Protein AF-A0A146G0P3-F1 (afdb_monomer_lite)

Organism: Aspergillus kawachii (NCBI:txid1069201)

Radius of gyration: 14.03 Å; chains: 1; bounding box: 29×25×37 Å

pLDDT: mean 91.07, std 9.96, range [54.25, 97.81]

Foldseek 3Di:
DPLVVLCVVLVHDDQPQLLVVLLVVLLVQAVCVVVDNPSDRPPVVSSVVRDDSVVQFFQWTWDPFDPDVPDTRHIDTDGNHPSNSVSVVVVD

Sequence (92 aa):
MFPPVVEETMGYYPPPCELEQVMYETIDACDALDGHTDSVVSRTDLCKLNFNLSSLIGIPYSCNVTSALTGYEPSQNGMITAEGVAAVETIL

InterPro domains:
  IPR011118 Tannase/feruloyl esterase [PF07519] (9-91)
  IPR011118 Tannase/feruloyl esterase [PTHR33938] (2-91)

Structure (mmCIF, N/CA/C/O backbone):
data_AF-A0A146G0P3-F1
#
_entry.id   AF-A0A146G0P3-F1
#
loop_
_atom_site.group_PDB
_atom_site.id
_atom_site.type_symbol
_atom_site.label_atom_id
_atom_site.label_alt_id
_atom_site.label_comp_id
_atom_site.label_asym_id
_atom_site.label_entity_id
_atom_site.label_seq_id
_atom_site.pdbx_PDB_ins_code
_atom_site.Cartn_x
_atom_site.Cartn_y
_atom_site.Cartn_z
_atom_site.occupancy
_atom_site.B_iso_or_equiv
_atom_site.auth_seq_id
_atom_site.auth_comp_id
_atom_site.auth_asym_id
_atom_site.auth_atom_id
_atom_site.pdbx_PDB_model_num
ATOM 1 N N . MET A 1 1 ? -6.945 11.094 -3.242 1.00 79.75 1 MET A N 1
ATOM 2 C CA . MET A 1 1 ? -7.313 12.091 -2.198 1.00 79.75 1 MET A CA 1
ATOM 3 C C . MET A 1 1 ? -6.095 12.411 -1.321 1.00 79.75 1 MET A C 1
ATOM 5 O O . MET A 1 1 ? -5.151 11.638 -1.333 1.00 79.75 1 MET A O 1
ATOM 9 N N . PHE A 1 2 ? -6.046 13.544 -0.604 1.00 92.25 2 PHE A N 1
ATOM 10 C CA . PHE A 1 2 ? -4.903 13.844 0.283 1.00 92.25 2 PHE A CA 1
ATOM 11 C C . PHE A 1 2 ? -4.976 12.974 1.559 1.00 92.25 2 PHE A C 1
ATOM 13 O O . PHE A 1 2 ? -6.057 12.954 2.153 1.00 92.25 2 PHE A O 1
ATOM 20 N N . PRO A 1 3 ? -3.901 12.280 2.001 1.00 91.75 3 PRO A N 1
ATOM 21 C CA . PRO A 1 3 ? -4.001 11.236 3.032 1.00 91.75 3 PRO A CA 1
ATOM 22 C C . PRO A 1 3 ? -4.654 11.673 4.355 1.00 91.75 3 PRO A C 1
ATOM 24 O O . PRO A 1 3 ? -5.609 11.015 4.755 1.00 91.75 3 PRO A O 1
ATOM 27 N N . PRO A 1 4 ? -4.316 12.833 4.958 1.00 93.75 4 PRO A N 1
ATOM 28 C CA . PRO A 1 4 ? -4.995 13.302 6.173 1.00 93.75 4 PRO A CA 1
ATOM 29 C C . PRO A 1 4 ? -6.509 13.497 6.023 1.00 93.75 4 PRO A C 1
ATOM 31 O O . PRO A 1 4 ? -7.257 13.356 6.983 1.00 93.75 4 PRO A O 1
ATOM 34 N N . VAL A 1 5 ? -6.989 13.825 4.817 1.00 95.69 5 VAL A N 1
ATOM 35 C CA . VAL A 1 5 ? -8.432 13.936 4.560 1.00 95.69 5 VAL A CA 1
ATOM 36 C C . VAL A 1 5 ? -9.062 12.546 4.527 1.00 95.69 5 VAL A C 1
ATOM 38 O O . VAL A 1 5 ? -10.167 12.371 5.026 1.00 95.69 5 VAL A O 1
ATOM 41 N N . VAL A 1 6 ? -8.380 11.551 3.953 1.00 95.44 6 VAL A N 1
ATOM 42 C CA . VAL A 1 6 ? -8.861 10.158 3.912 1.00 95.44 6 VAL A CA 1
ATOM 43 C C . VAL A 1 6 ? -8.966 9.604 5.321 1.00 95.44 6 VAL A C 1
ATOM 45 O O . VAL A 1 6 ? -10.029 9.131 5.707 1.00 95.44 6 VAL A O 1
ATOM 48 N N . GLU A 1 7 ? -7.906 9.764 6.103 1.00 94.56 7 GLU A N 1
ATOM 49 C CA . GLU A 1 7 ? -7.846 9.312 7.490 1.00 94.56 7 GLU A CA 1
ATOM 50 C C . GLU A 1 7 ? -8.982 9.909 8.329 1.00 94.56 7 GLU A C 1
ATOM 52 O O . GLU A 1 7 ? -9.735 9.175 8.970 1.00 94.56 7 GLU A O 1
ATOM 57 N N . GLU A 1 8 ? -9.178 11.229 8.251 1.00 95.88 8 GLU A N 1
ATOM 58 C CA . GLU A 1 8 ? -10.230 11.926 8.997 1.00 95.88 8 GLU A CA 1
ATOM 59 C C . GLU A 1 8 ? -11.639 11.532 8.525 1.00 95.88 8 GLU A C 1
ATOM 61 O O . GLU A 1 8 ? -12.539 11.319 9.336 1.00 95.88 8 GLU A O 1
ATOM 66 N N . THR A 1 9 ? -11.853 11.411 7.209 1.00 95.19 9 THR A N 1
ATOM 67 C CA . THR A 1 9 ? -13.172 11.048 6.654 1.00 95.19 9 THR A CA 1
ATOM 68 C C . THR A 1 9 ? -13.561 9.600 6.937 1.00 95.19 9 THR A C 1
ATOM 70 O O . THR A 1 9 ? -14.748 9.318 7.098 1.00 95.19 9 THR A O 1
ATOM 73 N N . MET A 1 10 ? -12.586 8.693 7.014 1.00 95.00 10 MET A N 1
ATOM 74 C CA . MET A 1 10 ? -12.803 7.280 7.330 1.00 95.00 10 MET A CA 1
ATOM 75 C C . MET A 1 10 ? -12.748 6.993 8.836 1.00 95.00 10 MET A C 1
ATOM 77 O O . MET A 1 10 ? -13.210 5.937 9.265 1.00 95.00 10 MET A O 1
ATOM 81 N N . GLY A 1 11 ? -12.195 7.904 9.643 1.00 95.62 11 GLY A N 1
ATOM 82 C CA . GLY A 1 11 ? -11.923 7.670 11.064 1.00 95.62 11 GLY A CA 1
ATOM 83 C C . GLY A 1 11 ? -10.913 6.543 11.297 1.00 95.62 11 GLY A C 1
ATOM 84 O O . GLY A 1 11 ? -10.959 5.880 12.333 1.00 95.62 11 GLY A O 1
ATOM 85 N N . TYR A 1 12 ? -10.037 6.294 10.320 1.00 94.12 12 TYR A N 1
ATOM 86 C CA . TYR A 1 12 ? -9.071 5.203 10.319 1.00 94.12 12 TYR A CA 1
ATOM 87 C C . TYR A 1 12 ? -7.682 5.755 10.003 1.00 94.12 12 TYR A C 1
ATOM 89 O O . TYR A 1 12 ? -7.476 6.367 8.959 1.00 94.12 12 TYR A O 1
ATOM 97 N N . TYR A 1 13 ? -6.742 5.523 10.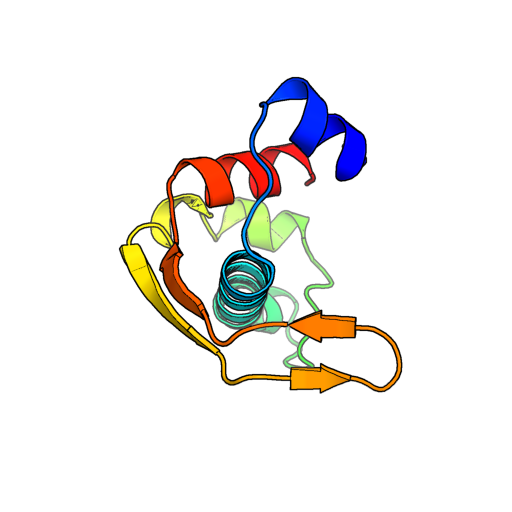918 1.00 93.00 13 TYR A N 1
ATOM 98 C CA . TYR A 1 13 ? -5.355 5.967 10.811 1.00 93.00 13 TYR A CA 1
ATOM 99 C C . TYR A 1 13 ? -4.491 4.715 10.649 1.00 93.00 13 TYR A C 1
ATOM 101 O O . TYR A 1 13 ? -4.256 4.019 11.645 1.00 93.00 13 TYR A O 1
ATOM 109 N N . PRO A 1 14 ? -4.093 4.376 9.411 1.00 90.88 14 PRO A N 1
ATOM 110 C CA . PRO A 1 14 ? -3.385 3.139 9.144 1.00 90.88 14 PRO A CA 1
ATOM 111 C C . PRO A 1 14 ? -2.058 3.088 9.922 1.00 90.88 14 PRO A C 1
ATOM 113 O O . PRO A 1 14 ? -1.365 4.106 10.020 1.00 90.88 14 PRO A O 1
ATOM 116 N N . PRO A 1 15 ? -1.651 1.918 10.438 1.00 91.19 15 PRO A N 1
ATOM 117 C CA . PRO A 1 15 ? -0.310 1.729 10.967 1.00 91.19 15 PRO A CA 1
ATOM 118 C C . PRO A 1 15 ? 0.732 2.007 9.867 1.00 91.19 15 PRO A C 1
ATOM 120 O O . PRO A 1 15 ? 0.594 1.476 8.760 1.00 91.19 15 PRO A O 1
ATOM 123 N N . PRO A 1 16 ? 1.809 2.763 10.146 1.00 89.06 16 PRO A N 1
ATOM 124 C CA . PRO A 1 16 ? 2.853 3.045 9.160 1.00 89.06 16 PRO A CA 1
ATOM 125 C C . PRO A 1 16 ? 3.421 1.787 8.496 1.00 89.06 16 PRO A C 1
ATOM 127 O O . PRO A 1 16 ? 3.579 1.754 7.280 1.00 89.06 16 PRO A O 1
ATOM 130 N N . CYS A 1 17 ? 3.641 0.720 9.269 1.00 91.56 17 CYS A N 1
ATOM 131 C CA . CYS A 1 17 ? 4.197 -0.525 8.740 1.00 91.56 17 CYS A CA 1
ATOM 132 C C . CYS A 1 17 ? 3.210 -1.313 7.875 1.00 91.56 17 CYS A C 1
ATOM 134 O O . CYS A 1 17 ? 3.627 -2.056 6.991 1.00 91.56 17 CYS A O 1
ATOM 136 N N . GLU A 1 18 ? 1.906 -1.156 8.111 1.00 94.38 18 GLU A N 1
ATOM 137 C CA . GLU A 1 18 ? 0.889 -1.739 7.236 1.00 94.38 18 GLU A CA 1
ATOM 138 C C . GLU A 1 18 ? 0.917 -1.051 5.868 1.00 94.38 18 GLU A C 1
ATOM 140 O O . GLU A 1 18 ? 0.963 -1.727 4.842 1.00 94.38 18 GLU A O 1
ATOM 145 N N . LEU A 1 19 ? 0.958 0.288 5.852 1.00 92.69 19 LEU A N 1
ATOM 146 C CA . LEU A 1 19 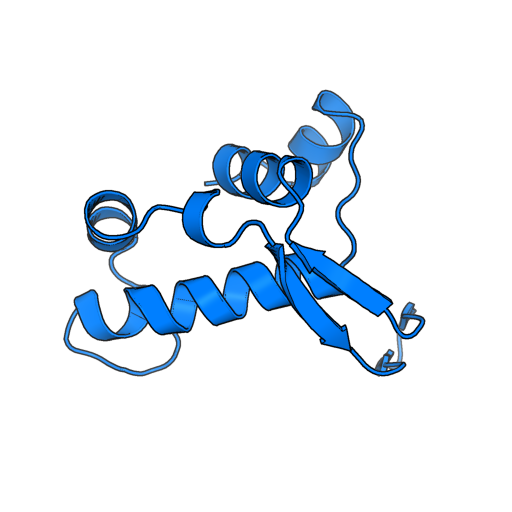? 1.080 1.064 4.614 1.00 92.69 19 LEU A CA 1
ATOM 147 C C . LEU A 1 19 ? 2.377 0.749 3.876 1.00 92.69 19 LEU A C 1
ATOM 149 O O . LEU A 1 19 ? 2.366 0.610 2.656 1.00 92.69 19 LEU A O 1
ATOM 153 N N . GLU A 1 20 ? 3.483 0.614 4.605 1.00 92.81 20 GLU A N 1
ATOM 154 C CA . GLU A 1 20 ? 4.768 0.234 4.028 1.00 92.81 20 GLU A CA 1
ATOM 155 C C . GLU A 1 20 ? 4.690 -1.148 3.365 1.00 92.81 20 GLU A C 1
ATOM 157 O O . GLU A 1 20 ? 5.123 -1.302 2.224 1.00 92.81 20 GLU A O 1
ATOM 162 N N . GLN A 1 21 ? 4.058 -2.134 4.016 1.00 95.62 21 GLN A N 1
ATOM 163 C CA . GLN A 1 21 ? 3.850 -3.446 3.403 1.00 95.62 21 GLN A CA 1
ATOM 164 C C . GLN A 1 21 ? 2.976 -3.349 2.148 1.00 95.62 21 GLN A C 1
ATOM 166 O O . GLN A 1 21 ? 3.335 -3.918 1.122 1.00 95.62 21 GLN A O 1
ATOM 171 N N . VAL A 1 22 ? 1.865 -2.603 2.187 1.00 95.88 22 VAL A N 1
ATOM 172 C CA . VAL A 1 22 ? 1.014 -2.394 1.001 1.00 95.88 22 VAL A CA 1
ATOM 173 C C . VAL A 1 22 ? 1.828 -1.800 -0.151 1.00 95.88 22 VAL A C 1
ATOM 175 O O . VAL A 1 22 ? 1.687 -2.242 -1.293 1.00 95.88 22 VAL A O 1
ATOM 178 N N . MET A 1 23 ? 2.706 -0.836 0.135 1.00 94.25 23 MET A N 1
ATOM 179 C CA . MET A 1 23 ? 3.600 -0.243 -0.859 1.00 94.25 23 MET A CA 1
ATOM 180 C C . MET A 1 23 ? 4.572 -1.270 -1.446 1.00 94.25 23 MET A C 1
ATOM 182 O O . MET A 1 23 ? 4.677 -1.346 -2.669 1.00 94.25 23 MET A O 1
ATOM 186 N N . TYR A 1 24 ? 5.246 -2.075 -0.618 1.00 95.50 24 TYR A N 1
ATOM 187 C CA . TYR A 1 24 ? 6.177 -3.103 -1.100 1.00 95.50 24 TYR A CA 1
ATOM 188 C C . TYR A 1 24 ? 5.495 -4.126 -2.004 1.00 95.50 24 TYR A C 1
ATOM 190 O O . TYR A 1 24 ? 5.983 -4.382 -3.102 1.00 95.50 24 TYR A O 1
ATOM 198 N N . GLU A 1 25 ? 4.350 -4.661 -1.583 1.00 96.75 25 GLU A N 1
ATOM 199 C CA . GLU A 1 25 ? 3.603 -5.645 -2.373 1.00 96.75 25 GLU A CA 1
ATOM 200 C C . GLU A 1 25 ? 3.071 -5.036 -3.681 1.00 96.75 25 GLU A C 1
ATOM 202 O O . GLU A 1 25 ? 3.043 -5.688 -4.723 1.00 96.75 25 GLU A O 1
ATOM 207 N N . THR A 1 26 ? 2.685 -3.756 -3.656 1.00 95.69 26 THR A N 1
ATOM 208 C CA . THR A 1 26 ? 2.254 -3.041 -4.867 1.00 95.69 26 THR A CA 1
ATOM 209 C C . THR A 1 26 ? 3.413 -2.845 -5.842 1.00 95.69 26 THR A C 1
ATOM 211 O O . THR A 1 26 ? 3.228 -3.009 -7.046 1.00 95.69 26 THR A O 1
ATOM 214 N N . ILE A 1 27 ? 4.607 -2.501 -5.349 1.00 96.44 27 ILE A N 1
ATOM 215 C CA . ILE A 1 27 ? 5.809 -2.378 -6.184 1.00 96.44 27 ILE A CA 1
ATOM 216 C C . ILE A 1 27 ? 6.163 -3.744 -6.778 1.00 96.44 27 ILE A C 1
ATOM 218 O O . ILE A 1 27 ? 6.322 -3.833 -7.992 1.00 96.44 27 ILE A O 1
ATOM 222 N N . ASP A 1 28 ? 6.201 -4.807 -5.971 1.00 96.38 28 ASP A N 1
ATOM 223 C CA . ASP A 1 28 ? 6.499 -6.169 -6.441 1.00 96.38 28 ASP A CA 1
ATOM 224 C C . ASP A 1 28 ? 5.537 -6.619 -7.555 1.00 96.38 28 ASP A C 1
ATOM 226 O O . ASP A 1 28 ? 5.957 -7.170 -8.573 1.00 96.38 28 ASP A O 1
ATOM 230 N N . ALA A 1 29 ? 4.248 -6.294 -7.420 1.00 95.81 29 ALA A N 1
ATOM 231 C CA . ALA A 1 29 ? 3.237 -6.637 -8.414 1.00 95.81 29 ALA A CA 1
ATOM 232 C C . ALA A 1 29 ? 3.279 -5.773 -9.689 1.00 95.81 29 ALA A C 1
ATOM 234 O O . ALA A 1 29 ? 2.885 -6.250 -10.758 1.00 95.81 29 ALA A O 1
ATOM 235 N N . CYS A 1 30 ? 3.692 -4.504 -9.596 1.00 97.06 30 CYS A N 1
ATOM 236 C CA . CYS A 1 30 ? 3.457 -3.522 -10.659 1.00 97.06 30 CYS A CA 1
ATOM 237 C C . CYS A 1 30 ? 4.701 -2.922 -11.320 1.00 97.06 30 CYS A C 1
ATOM 239 O O . CYS A 1 30 ? 4.563 -2.423 -12.436 1.00 97.06 30 CYS A O 1
ATOM 241 N N . ASP A 1 31 ? 5.873 -2.952 -10.685 1.00 97.25 31 ASP A N 1
ATOM 242 C CA . ASP A 1 31 ? 7.112 -2.331 -11.187 1.00 97.25 31 ASP A CA 1
ATOM 243 C C . ASP A 1 31 ? 7.445 -2.830 -12.603 1.00 97.25 31 ASP A C 1
ATOM 245 O O . ASP A 1 31 ? 7.461 -2.065 -13.559 1.00 97.25 31 ASP A O 1
ATOM 249 N N . ALA A 1 32 ? 7.496 -4.153 -12.788 1.00 96.06 32 ALA A N 1
ATOM 250 C CA . ALA A 1 32 ? 7.822 -4.775 -14.074 1.00 96.06 32 ALA A CA 1
ATOM 251 C C . ALA A 1 32 ? 6.823 -4.504 -15.224 1.00 96.06 32 ALA A C 1
ATOM 253 O O . ALA A 1 32 ? 7.113 -4.845 -16.377 1.00 96.06 32 ALA A O 1
ATOM 254 N N . LEU A 1 33 ? 5.642 -3.927 -14.959 1.00 95.12 33 LEU A N 1
ATOM 255 C CA . LEU A 1 33 ? 4.586 -3.747 -15.967 1.00 95.12 33 LEU A CA 1
ATOM 256 C C . LEU A 1 33 ? 4.909 -2.675 -17.012 1.00 95.12 33 LEU A C 1
ATOM 258 O O . LEU A 1 33 ? 4.318 -2.686 -18.096 1.00 95.12 33 LEU A O 1
ATOM 262 N N . ASP A 1 34 ? 5.820 -1.751 -16.716 1.00 92.56 34 ASP A N 1
ATOM 263 C CA . ASP A 1 34 ? 6.269 -0.733 -17.669 1.00 92.56 34 ASP A CA 1
ATOM 264 C C . ASP A 1 34 ? 7.512 -1.151 -18.480 1.00 92.56 34 ASP A C 1
ATOM 266 O O . ASP A 1 34 ? 7.939 -0.421 -19.377 1.00 92.56 34 ASP A O 1
ATOM 270 N N . GLY A 1 35 ? 8.035 -2.357 -18.229 1.00 94.62 35 GLY A N 1
ATOM 271 C CA . GLY A 1 35 ? 9.229 -2.901 -18.874 1.00 94.62 35 GLY A CA 1
ATOM 272 C C . GLY A 1 35 ? 10.542 -2.579 -18.155 1.00 94.62 35 GLY A C 1
ATOM 273 O O . GLY A 1 35 ? 11.599 -2.985 -18.645 1.00 94.62 35 GLY A O 1
ATOM 274 N N . HIS A 1 36 ? 10.490 -1.896 -17.011 1.00 94.94 36 HIS A N 1
ATOM 275 C CA . HIS A 1 36 ? 11.618 -1.628 -16.126 1.00 94.94 36 HIS A CA 1
ATOM 276 C C . HIS A 1 36 ? 11.390 -2.266 -14.747 1.00 94.94 36 HIS A C 1
ATOM 278 O O . HIS A 1 36 ? 10.285 -2.633 -14.383 1.00 94.94 36 HIS A O 1
ATOM 284 N N . THR A 1 37 ? 12.466 -2.519 -14.005 1.00 96.25 37 THR A N 1
ATOM 285 C CA . THR A 1 37 ? 12.384 -3.040 -12.630 1.00 96.25 37 THR A CA 1
ATOM 286 C C . THR A 1 37 ? 13.338 -2.215 -11.791 1.00 96.25 37 THR A C 1
ATOM 288 O O . THR A 1 37 ? 14.504 -2.577 -11.607 1.00 96.25 37 THR A O 1
ATOM 291 N N . ASP A 1 38 ? 12.879 -1.027 -11.419 1.00 95.25 38 ASP A N 1
ATOM 292 C CA . ASP A 1 38 ? 13.652 -0.013 -10.705 1.00 95.25 38 ASP A CA 1
ATOM 293 C C . ASP A 1 38 ? 12.964 0.447 -9.413 1.00 95.25 38 ASP A C 1
ATOM 295 O O . ASP A 1 38 ? 13.368 1.443 -8.809 1.00 95.25 38 ASP A O 1
ATOM 299 N N . SER A 1 39 ? 11.996 -0.344 -8.940 1.00 95.12 39 SER A N 1
ATOM 300 C CA . SER A 1 39 ? 11.188 -0.090 -7.750 1.00 95.12 39 SER A CA 1
ATOM 301 C C . SER A 1 39 ? 10.325 1.169 -7.868 1.00 95.12 39 SER A C 1
ATOM 303 O O . SER A 1 39 ? 9.988 1.791 -6.856 1.00 95.12 39 SER A O 1
ATOM 305 N N . VAL A 1 40 ? 9.942 1.543 -9.094 1.00 95.25 40 VAL A N 1
ATOM 306 C CA . VAL A 1 40 ? 9.088 2.697 -9.384 1.00 95.25 40 VAL A CA 1
ATOM 307 C C . VAL A 1 40 ? 7.947 2.287 -10.307 1.00 95.25 40 VAL A C 1
ATOM 309 O O . VAL A 1 40 ? 8.119 1.993 -11.479 1.00 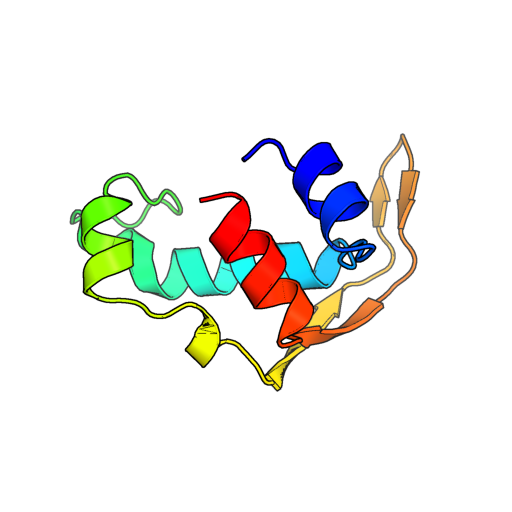95.25 40 VAL A O 1
ATOM 312 N N . VAL A 1 41 ? 6.715 2.404 -9.813 1.00 94.88 41 VAL A N 1
ATOM 313 C CA . VAL A 1 41 ? 5.524 2.171 -10.641 1.00 94.88 41 VAL A CA 1
ATOM 314 C C . VAL A 1 41 ? 5.248 3.400 -11.518 1.00 94.88 41 VAL A C 1
ATOM 316 O O . VAL A 1 41 ? 4.504 4.301 -11.121 1.00 94.88 41 VAL A O 1
ATOM 319 N N . SER A 1 42 ? 5.822 3.456 -12.725 1.00 95.12 42 SER A N 1
ATOM 320 C CA . SER A 1 42 ? 5.634 4.602 -13.636 1.00 95.12 42 SER A CA 1
ATOM 321 C C . SER A 1 42 ? 4.308 4.558 -14.411 1.00 95.12 42 SER A C 1
ATOM 323 O O . SER A 1 42 ? 3.759 5.596 -14.794 1.00 95.12 42 SER A O 1
ATOM 325 N N . ARG A 1 43 ? 3.749 3.356 -14.608 1.00 95.56 43 ARG A N 1
ATOM 326 C CA . ARG A 1 43 ? 2.461 3.111 -15.281 1.00 95.56 43 ARG A CA 1
ATOM 327 C C . ARG A 1 43 ? 1.383 2.676 -14.297 1.00 95.56 43 ARG A C 1
ATOM 329 O O . ARG A 1 43 ? 0.889 1.549 -14.328 1.00 95.56 43 ARG A O 1
ATOM 336 N N . THR A 1 44 ? 0.975 3.605 -13.431 1.00 93.31 44 THR A N 1
ATOM 337 C CA . THR A 1 44 ? -0.108 3.385 -12.455 1.00 93.31 44 THR A CA 1
ATOM 338 C C . THR A 1 44 ? -1.422 2.956 -13.120 1.00 93.31 44 THR A C 1
ATOM 340 O O . THR A 1 44 ? -2.191 2.197 -12.538 1.00 93.31 44 THR A O 1
ATOM 343 N N . ASP A 1 45 ? -1.682 3.394 -14.353 1.00 94.25 45 ASP A N 1
ATOM 344 C CA . ASP A 1 45 ? -2.833 2.965 -15.152 1.00 94.25 45 ASP A CA 1
ATOM 345 C C . ASP A 1 45 ? -2.788 1.466 -15.492 1.00 94.25 45 ASP A C 1
ATOM 347 O O . ASP A 1 45 ? -3.801 0.784 -15.355 1.00 94.25 45 ASP A O 1
ATOM 351 N N . LEU A 1 46 ? -1.621 0.932 -15.872 1.00 95.31 46 LEU A N 1
ATOM 352 C CA . LEU A 1 46 ? -1.443 -0.506 -16.104 1.00 95.31 46 LEU A CA 1
ATOM 353 C C . LEU A 1 46 ? -1.513 -1.298 -14.801 1.00 95.31 46 LEU A C 1
ATOM 355 O O . LEU A 1 46 ? -2.120 -2.368 -14.786 1.00 95.31 46 LEU A O 1
ATOM 359 N N . CYS A 1 47 ? -0.957 -0.760 -13.715 1.00 95.62 47 CYS A N 1
ATOM 360 C CA . CYS A 1 47 ? -1.064 -1.367 -12.391 1.00 95.62 47 CYS A CA 1
ATOM 361 C C . CYS A 1 47 ? -2.537 -1.529 -11.981 1.00 95.62 47 CYS A C 1
ATOM 363 O O . CYS A 1 47 ? -2.972 -2.643 -11.713 1.00 95.62 47 CYS A O 1
ATOM 365 N N . LYS A 1 48 ? -3.356 -0.469 -12.080 1.00 93.75 48 LYS A N 1
ATOM 366 C CA . LYS A 1 48 ? -4.802 -0.524 -11.768 1.00 93.75 48 LYS A CA 1
ATOM 367 C C . LYS A 1 48 ? -5.594 -1.514 -12.639 1.00 93.75 48 LYS A C 1
ATOM 369 O O . LYS A 1 48 ? -6.662 -1.956 -12.229 1.00 93.75 48 LYS A O 1
ATOM 374 N N . LEU A 1 49 ? -5.111 -1.843 -13.841 1.00 95.19 49 LEU A N 1
ATOM 375 C CA . LEU A 1 49 ? -5.755 -2.815 -14.735 1.00 95.19 49 LEU A CA 1
ATOM 376 C C . LEU A 1 49 ? -5.368 -4.269 -14.439 1.00 95.19 49 LEU A C 1
ATOM 378 O O . LEU A 1 49 ? -6.162 -5.166 -14.714 1.00 95.19 49 LEU A O 1
ATOM 382 N N . ASN A 1 50 ? -4.158 -4.508 -13.927 1.00 94.44 50 ASN A N 1
ATOM 383 C CA . ASN A 1 50 ? -3.600 -5.855 -13.758 1.00 94.44 50 ASN A CA 1
ATOM 384 C C . ASN A 1 50 ? -3.508 -6.299 -12.295 1.00 94.44 50 ASN A C 1
ATOM 386 O O . ASN A 1 50 ? -3.323 -7.485 -12.034 1.00 94.44 50 ASN A O 1
ATOM 390 N N . PHE A 1 51 ? -3.652 -5.370 -11.354 1.00 95.56 51 PHE A N 1
ATOM 391 C CA . PHE A 1 51 ? -3.469 -5.619 -9.937 1.00 95.56 51 PHE A CA 1
ATOM 392 C C . PHE A 1 51 ? -4.641 -5.073 -9.120 1.00 95.56 51 PHE A C 1
ATOM 394 O O . PHE A 1 51 ? -5.132 -3.969 -9.356 1.00 95.56 51 PHE A O 1
ATOM 401 N N . ASN A 1 52 ? -5.100 -5.872 -8.158 1.00 95.94 52 ASN A N 1
ATOM 402 C CA . ASN A 1 52 ? -6.201 -5.528 -7.270 1.00 95.94 52 ASN A CA 1
ATOM 403 C C . ASN A 1 52 ? -5.674 -5.459 -5.837 1.00 95.94 52 ASN A C 1
ATOM 405 O O . ASN A 1 52 ? -5.312 -6.489 -5.279 1.00 95.94 52 ASN A O 1
ATOM 409 N N . LEU A 1 53 ? -5.693 -4.273 -5.226 1.00 95.06 53 LEU A N 1
ATOM 410 C CA . LEU A 1 53 ? -5.183 -4.060 -3.868 1.00 95.06 53 LEU A CA 1
ATOM 411 C C . LEU A 1 53 ? -5.896 -4.924 -2.817 1.00 95.06 53 LEU A C 1
ATOM 413 O O . LEU A 1 53 ? -5.285 -5.306 -1.822 1.00 95.06 53 LEU A O 1
ATOM 417 N N . SER A 1 54 ? -7.147 -5.327 -3.056 1.00 96.44 54 SER A N 1
ATOM 418 C CA . SER A 1 54 ? -7.869 -6.257 -2.177 1.00 96.44 54 SER A CA 1
ATOM 419 C C . SER A 1 54 ? -7.211 -7.640 -2.079 1.00 96.44 54 SER A C 1
ATOM 421 O O . SER A 1 54 ? -7.483 -8.365 -1.124 1.00 96.44 54 SER A O 1
ATOM 423 N N . SER A 1 55 ? -6.333 -8.025 -3.018 1.00 97.12 55 SER A N 1
ATOM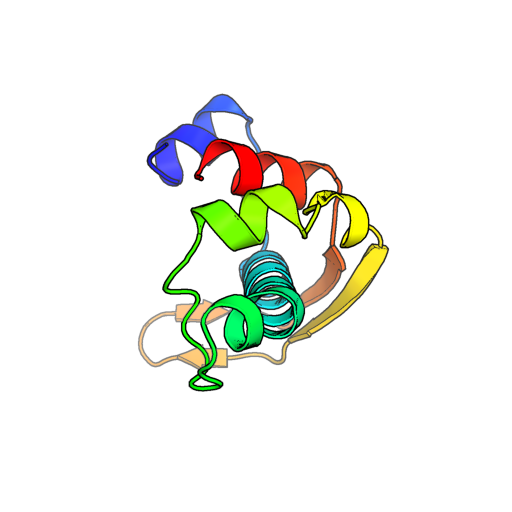 424 C CA . SER A 1 55 ? -5.570 -9.277 -2.909 1.00 97.12 55 SER A CA 1
ATOM 425 C C . SER A 1 55 ? -4.513 -9.247 -1.806 1.00 97.12 55 SER A C 1
ATOM 427 O O . SER A 1 55 ? -3.978 -10.298 -1.467 1.00 97.12 55 SER A O 1
ATOM 429 N N . LEU A 1 56 ? -4.203 -8.067 -1.262 1.00 97.00 56 LEU A N 1
ATOM 430 C CA . LEU A 1 56 ? -3.212 -7.891 -0.204 1.00 97.00 56 LEU A CA 1
ATOM 431 C C . LEU A 1 56 ? -3.765 -8.177 1.194 1.00 97.00 56 LEU A C 1
ATOM 433 O O . LEU A 1 56 ? -2.994 -8.403 2.124 1.00 97.00 56 LEU A O 1
ATOM 437 N N . ILE A 1 57 ? -5.090 -8.196 1.356 1.00 97.81 57 ILE A N 1
ATOM 438 C CA . ILE A 1 57 ? -5.738 -8.405 2.653 1.00 97.81 57 ILE A CA 1
ATOM 439 C C . ILE A 1 57 ? -5.301 -9.754 3.241 1.00 97.81 57 ILE A C 1
ATOM 441 O O . ILE A 1 57 ? -5.439 -10.803 2.612 1.00 97.81 57 ILE A O 1
ATOM 445 N N . GLY A 1 58 ? -4.806 -9.730 4.478 1.00 97.12 58 GLY A N 1
ATOM 446 C CA . GLY A 1 58 ? -4.326 -10.915 5.191 1.00 97.12 58 GLY A CA 1
ATOM 447 C C . GLY A 1 58 ? -2.834 -11.215 5.024 1.00 97.12 58 GLY A C 1
ATOM 448 O O . GLY A 1 58 ? -2.336 -12.107 5.714 1.00 97.12 58 GLY A O 1
ATOM 449 N N . ILE A 1 59 ? -2.100 -10.485 4.174 1.00 97.25 59 ILE A N 1
ATOM 450 C CA . ILE A 1 59 ? -0.638 -10.624 4.092 1.00 97.25 59 ILE A CA 1
ATOM 451 C C . ILE A 1 59 ? -0.023 -10.170 5.421 1.00 97.25 59 ILE A C 1
ATOM 453 O O . ILE A 1 59 ? -0.306 -9.056 5.874 1.00 97.25 59 ILE A O 1
ATOM 457 N N . PRO A 1 60 ? 0.792 -11.016 6.076 1.00 96.81 60 PRO A N 1
ATOM 458 C CA . PRO A 1 60 ? 1.423 -10.662 7.333 1.00 96.81 60 PRO A CA 1
ATOM 459 C C . PRO A 1 60 ? 2.581 -9.687 7.111 1.00 96.81 60 PRO A C 1
ATOM 461 O O . PRO A 1 60 ? 3.357 -9.838 6.171 1.00 96.81 60 PRO A O 1
ATOM 464 N N . TYR A 1 61 ? 2.752 -8.752 8.037 1.00 94.12 61 TYR A N 1
ATOM 465 C CA . TYR A 1 61 ? 3.904 -7.858 8.078 1.00 94.12 61 TYR A CA 1
ATOM 466 C C . TYR A 1 61 ? 4.508 -7.810 9.481 1.00 94.12 61 TYR A C 1
ATOM 468 O O . TYR A 1 61 ? 3.841 -8.048 10.495 1.00 94.12 61 TYR A O 1
ATOM 476 N N . SER A 1 62 ? 5.801 -7.505 9.532 1.00 92.81 62 SER A N 1
ATOM 477 C CA . SER A 1 62 ? 6.541 -7.296 10.771 1.00 92.81 62 SER A CA 1
ATOM 478 C C . SER A 1 62 ? 7.630 -6.264 10.531 1.00 92.81 62 SER A C 1
ATOM 480 O O . SER A 1 62 ? 8.523 -6.476 9.713 1.00 92.81 62 SER A O 1
ATOM 482 N N . CYS A 1 63 ? 7.556 -5.154 11.257 1.00 86.94 63 CYS A N 1
ATOM 483 C CA . CYS A 1 63 ? 8.563 -4.106 11.235 1.00 86.94 63 CYS A CA 1
ATOM 484 C C . CYS A 1 63 ? 9.211 -3.969 12.617 1.00 86.94 63 CYS A C 1
ATOM 486 O O . CYS A 1 63 ? 8.570 -4.102 13.667 1.00 86.94 63 CYS A O 1
ATOM 488 N N . ASN A 1 64 ? 10.516 -3.711 12.617 1.00 85.19 64 ASN A N 1
ATOM 489 C CA . ASN A 1 64 ? 11.280 -3.494 13.839 1.00 85.19 64 ASN A CA 1
ATOM 490 C C . ASN A 1 64 ? 11.118 -2.055 14.336 1.00 85.19 64 ASN A C 1
ATOM 492 O O . ASN A 1 64 ? 10.711 -1.177 13.587 1.00 85.19 64 ASN A O 1
ATOM 496 N N . VAL A 1 65 ? 11.497 -1.808 15.594 1.00 78.12 65 VAL A N 1
ATOM 497 C CA . VAL A 1 65 ? 11.574 -0.442 16.129 1.00 78.12 65 VAL A CA 1
ATOM 498 C C . VAL A 1 65 ? 12.561 0.369 15.291 1.00 78.12 65 VAL A C 1
ATOM 500 O O . VAL A 1 65 ? 13.768 0.108 15.308 1.00 78.12 65 VAL A O 1
ATOM 503 N N . THR A 1 66 ? 12.060 1.379 14.596 1.00 69.75 66 THR A N 1
ATOM 504 C CA . THR A 1 66 ? 12.862 2.367 13.881 1.00 69.75 66 THR A CA 1
ATOM 505 C C . THR A 1 66 ? 13.004 3.600 14.763 1.00 69.75 66 THR A C 1
ATOM 507 O O . THR A 1 66 ? 12.078 4.380 14.969 1.00 69.75 66 THR A O 1
ATOM 510 N N . SER A 1 67 ? 14.208 3.786 15.307 1.00 57.03 67 SER A N 1
ATOM 511 C CA . SER A 1 67 ? 14.606 5.054 15.919 1.00 57.03 67 SER A CA 1
ATOM 512 C C . SER A 1 67 ? 15.117 5.966 14.806 1.00 57.03 67 SER A C 1
ATOM 514 O O . SER A 1 67 ? 16.323 6.134 14.617 1.00 57.03 67 SER A O 1
ATOM 516 N N . ALA A 1 68 ? 14.206 6.486 13.983 1.00 56.06 68 ALA A N 1
ATOM 517 C CA . ALA A 1 68 ? 14.569 7.568 13.082 1.00 56.06 68 ALA A CA 1
ATOM 518 C C . ALA A 1 68 ? 14.789 8.817 13.944 1.00 56.06 68 ALA A C 1
ATOM 520 O O . ALA A 1 68 ? 14.046 9.057 14.893 1.00 56.06 68 ALA A O 1
ATOM 521 N N . LEU A 1 69 ? 15.803 9.622 13.623 1.00 54.25 69 LEU A N 1
ATOM 522 C CA . LEU A 1 69 ? 16.268 10.798 14.384 1.00 54.25 69 LEU A CA 1
ATOM 523 C C . LEU A 1 69 ? 15.186 11.876 14.672 1.00 54.25 69 LEU A C 1
ATOM 525 O O . LEU A 1 69 ? 15.495 12.913 15.255 1.00 54.25 69 LEU A O 1
ATOM 529 N N . THR A 1 70 ? 13.931 11.643 14.279 1.00 57.25 70 THR A N 1
ATOM 530 C CA . THR A 1 70 ? 12.775 12.538 14.384 1.00 57.25 70 THR A CA 1
ATOM 531 C C . THR A 1 70 ? 11.467 11.858 14.837 1.00 57.25 70 THR A C 1
ATOM 533 O O . THR A 1 70 ? 10.453 12.546 14.915 1.00 57.25 70 THR A O 1
ATOM 536 N N . GLY A 1 71 ? 11.441 10.557 15.160 1.00 60.03 71 GLY A N 1
ATOM 537 C CA . GLY A 1 71 ? 10.212 9.870 15.586 1.00 60.03 71 GLY A CA 1
ATOM 538 C C . GLY A 1 71 ? 10.456 8.438 16.065 1.00 60.03 71 GLY A C 1
ATOM 539 O O . GLY A 1 71 ? 11.203 7.691 15.440 1.00 60.03 71 GLY A O 1
ATOM 540 N N . TYR A 1 72 ? 9.847 8.077 17.197 1.00 66.25 72 TYR A N 1
ATOM 541 C CA . TYR A 1 72 ? 9.867 6.716 17.733 1.00 66.25 72 TYR A CA 1
ATOM 542 C C . TYR A 1 72 ? 8.713 5.929 17.117 1.00 66.25 72 TYR A C 1
ATOM 544 O O . TYR A 1 72 ? 7.561 6.141 17.501 1.00 66.25 72 TYR A O 1
ATOM 552 N N . GLU A 1 73 ? 9.010 5.024 16.189 1.00 72.69 73 GLU A N 1
ATOM 553 C CA . GLU A 1 73 ? 8.026 4.051 15.723 1.00 72.69 73 GLU A CA 1
ATOM 554 C C . GLU A 1 73 ? 8.207 2.740 16.497 1.00 72.69 73 GLU A C 1
ATOM 556 O O . GLU A 1 73 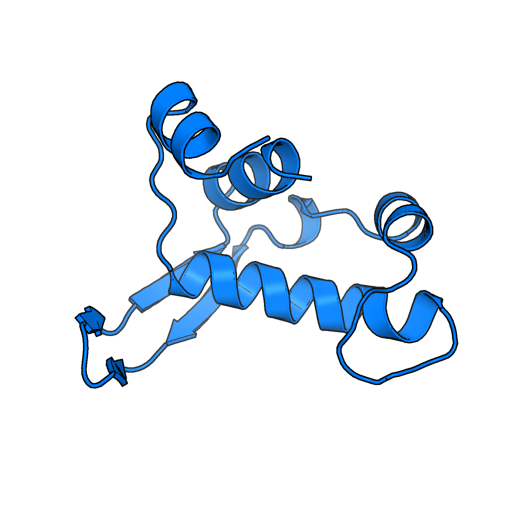? 9.277 2.124 16.438 1.00 72.69 73 GLU A O 1
ATOM 561 N N . PRO A 1 74 ? 7.202 2.306 17.282 1.00 81.00 74 PRO A N 1
ATOM 562 C CA . PRO A 1 74 ? 7.262 1.007 17.930 1.00 81.00 74 PRO A CA 1
ATOM 563 C C . PRO A 1 74 ? 7.243 -0.096 16.868 1.00 81.00 74 PRO A C 1
ATOM 565 O O . PRO A 1 74 ? 6.685 0.086 15.789 1.00 81.00 74 PRO A O 1
ATOM 568 N N . SER A 1 75 ? 7.797 -1.263 17.196 1.00 86.75 75 SER A N 1
ATOM 569 C CA . SER A 1 75 ? 7.653 -2.450 16.352 1.00 86.75 75 SER A CA 1
ATOM 570 C C . SER A 1 75 ? 6.174 -2.770 16.154 1.00 86.75 75 SER A C 1
ATOM 572 O O . SER A 1 75 ? 5.428 -2.834 17.138 1.00 86.75 75 SER A O 1
ATOM 574 N N . GLN A 1 76 ? 5.766 -3.022 14.916 1.00 89.25 76 GLN A N 1
ATOM 575 C CA . GLN A 1 76 ? 4.396 -3.389 14.573 1.00 89.25 76 GLN A CA 1
ATOM 576 C C . GLN A 1 76 ? 4.409 -4.722 13.842 1.00 89.25 76 GLN A C 1
ATOM 578 O O . GLN A 1 76 ? 5.162 -4.921 12.891 1.00 89.25 76 GLN A O 1
ATOM 583 N N . ASN A 1 77 ? 3.537 -5.618 14.289 1.00 92.88 77 ASN A N 1
ATOM 584 C CA . ASN A 1 77 ? 3.278 -6.893 13.646 1.00 92.88 77 ASN A CA 1
ATOM 585 C C . ASN A 1 77 ? 1.778 -6.986 13.408 1.00 92.88 77 ASN A C 1
ATOM 587 O O . ASN A 1 77 ? 0.993 -6.670 14.306 1.00 92.88 77 ASN A O 1
ATOM 591 N N . GLY A 1 78 ? 1.385 -7.443 12.231 1.00 94.31 78 GLY A N 1
ATOM 592 C CA . GLY A 1 78 ? -0.020 -7.507 11.871 1.00 94.31 78 GLY A CA 1
ATOM 593 C C . GLY A 1 78 ? -0.240 -8.192 10.538 1.00 94.31 78 GLY A C 1
ATOM 594 O O . GLY A 1 78 ? 0.632 -8.887 10.020 1.00 94.31 78 GLY A O 1
ATOM 595 N N . MET A 1 79 ? -1.440 -7.998 10.014 1.00 96.75 79 MET A N 1
ATOM 596 C CA . MET A 1 79 ? -1.814 -8.366 8.658 1.00 96.75 79 MET A CA 1
ATOM 597 C C . MET A 1 79 ? -2.413 -7.140 7.994 1.00 96.75 79 MET A C 1
ATOM 599 O O . MET A 1 79 ? -3.051 -6.340 8.677 1.00 96.75 79 MET A O 1
ATOM 603 N N . ILE A 1 80 ? -2.241 -7.019 6.683 1.00 96.88 80 ILE A N 1
ATOM 604 C CA . ILE A 1 80 ? -2.920 -5.983 5.908 1.00 96.88 80 ILE A CA 1
ATOM 605 C C . ILE A 1 80 ? -4.435 -6.140 6.094 1.00 96.88 80 ILE A C 1
ATOM 607 O O . ILE A 1 80 ? -5.001 -7.216 5.874 1.00 96.88 80 ILE A O 1
ATOM 611 N N . THR A 1 81 ? -5.076 -5.067 6.537 1.00 97.19 81 THR A N 1
ATOM 612 C CA . THR A 1 81 ? -6.498 -4.983 6.864 1.00 97.19 81 THR A CA 1
ATOM 613 C C . THR A 1 81 ? -7.314 -4.531 5.657 1.00 97.19 81 THR A C 1
ATOM 615 O O . THR A 1 81 ? -6.797 -3.944 4.703 1.00 97.19 81 THR A O 1
ATOM 618 N N . ALA A 1 82 ? -8.621 -4.801 5.686 1.00 97.50 82 ALA A N 1
ATOM 619 C CA . ALA A 1 82 ? -9.522 -4.326 4.639 1.00 97.50 82 ALA A CA 1
ATOM 620 C C . ALA A 1 82 ? -9.638 -2.792 4.659 1.00 97.50 82 ALA A C 1
ATOM 622 O O . ALA A 1 82 ? -9.697 -2.159 3.608 1.00 97.50 82 ALA A O 1
ATOM 623 N N . GLU A 1 83 ? -9.625 -2.194 5.850 1.00 96.00 83 GLU A N 1
ATOM 624 C CA . GLU A 1 83 ? -9.646 -0.750 6.065 1.00 96.00 83 GLU A CA 1
ATOM 625 C C . GLU A 1 83 ? -8.362 -0.078 5.558 1.00 96.00 83 GLU A C 1
ATOM 627 O O . GLU A 1 83 ? -8.444 0.958 4.899 1.00 96.00 83 GLU A O 1
ATOM 632 N N . GLY A 1 84 ? -7.196 -0.693 5.788 1.00 94.94 84 GLY A N 1
ATOM 633 C CA . GLY A 1 84 ? -5.904 -0.255 5.252 1.00 94.94 84 GLY A CA 1
ATOM 634 C C . GLY A 1 84 ? -5.886 -0.218 3.730 1.00 94.94 84 GLY A C 1
ATOM 635 O O . GLY A 1 84 ? -5.519 0.798 3.135 1.00 94.94 84 GLY A O 1
ATOM 636 N N . VAL A 1 85 ? -6.375 -1.281 3.090 1.00 96.81 85 VAL A N 1
ATOM 637 C CA . VAL A 1 85 ? -6.528 -1.324 1.629 1.00 96.81 85 VAL A CA 1
ATOM 638 C C . VAL A 1 85 ? -7.503 -0.254 1.135 1.00 96.81 85 VAL A C 1
ATOM 640 O O . VAL A 1 85 ? -7.173 0.486 0.209 1.00 96.81 85 VAL A O 1
ATOM 643 N N . ALA A 1 86 ? -8.666 -0.111 1.773 1.00 96.06 86 ALA A N 1
ATOM 644 C CA . ALA A 1 86 ? -9.663 0.886 1.386 1.00 96.06 86 ALA A CA 1
ATOM 645 C C . ALA A 1 86 ? -9.141 2.330 1.522 1.00 96.06 86 ALA A C 1
ATOM 647 O O . ALA A 1 86 ? -9.443 3.188 0.685 1.00 96.06 86 ALA A O 1
ATOM 648 N N . ALA A 1 87 ? -8.329 2.608 2.547 1.00 94.88 87 ALA A N 1
ATOM 649 C CA . ALA A 1 87 ? -7.684 3.905 2.719 1.00 94.88 87 ALA A CA 1
ATOM 650 C C . ALA A 1 87 ? -6.720 4.200 1.558 1.00 94.88 87 ALA A C 1
ATOM 652 O O . ALA A 1 87 ? -6.799 5.271 0.954 1.00 94.88 87 ALA A O 1
ATOM 653 N N . VAL A 1 88 ? -5.872 3.237 1.180 1.00 94.31 88 VAL A N 1
ATOM 654 C CA . VAL A 1 88 ? -4.946 3.375 0.041 1.00 94.31 88 VAL A CA 1
ATOM 655 C C . VAL A 1 88 ? -5.699 3.551 -1.279 1.00 94.31 88 VAL A C 1
ATOM 657 O O . VAL A 1 88 ? -5.372 4.450 -2.054 1.00 94.31 88 VAL A O 1
ATOM 660 N N . GLU A 1 89 ? -6.754 2.774 -1.521 1.00 93.81 89 GLU A N 1
ATOM 661 C CA . GLU A 1 89 ? -7.597 2.909 -2.717 1.00 93.81 89 GLU A CA 1
ATOM 662 C C . GLU A 1 89 ? -8.245 4.296 -2.831 1.00 93.81 89 GLU A C 1
ATOM 664 O O . GLU A 1 89 ? -8.355 4.834 -3.929 1.00 93.81 89 GLU A O 1
ATOM 669 N N . THR A 1 90 ? -8.624 4.908 -1.706 1.00 93.25 90 THR A N 1
ATOM 670 C CA . THR A 1 90 ? -9.213 6.259 -1.672 1.00 93.25 90 THR A CA 1
ATOM 671 C C . THR A 1 90 ? -8.164 7.359 -1.920 1.00 93.25 90 THR A C 1
ATOM 673 O O . THR A 1 90 ? -8.480 8.473 -2.367 1.00 93.25 90 THR A O 1
ATOM 676 N N . ILE A 1 91 ? -6.890 7.082 -1.631 1.00 90.50 91 ILE A N 1
ATOM 677 C CA . ILE A 1 91 ? -5.775 8.000 -1.898 1.00 90.50 91 ILE A CA 1
ATOM 678 C C . ILE A 1 91 ? -5.436 8.036 -3.398 1.00 90.50 91 ILE A C 1
ATOM 680 O O . ILE A 1 91 ? -5.158 9.130 -3.907 1.00 90.50 91 ILE A O 1
ATOM 684 N N . LEU A 1 92 ? -5.487 6.889 -4.082 1.00 84.81 92 LEU A N 1
ATOM 685 C CA . LEU A 1 92 ? -5.124 6.699 -5.498 1.00 84.81 92 LEU A CA 1
ATOM 686 C C . LEU A 1 92 ? -6.143 7.256 -6.506 1.00 84.81 92 LEU A C 1
ATOM 688 O O . LEU A 1 92 ? -5.773 7.299 -7.707 1.00 84.81 92 LEU A O 1
#

Secondary structure (DSSP, 8-state):
--HHHHHHHHT----HHHHHHHHHHHHHHHGGGGT--SS----HHHHHHH--GGG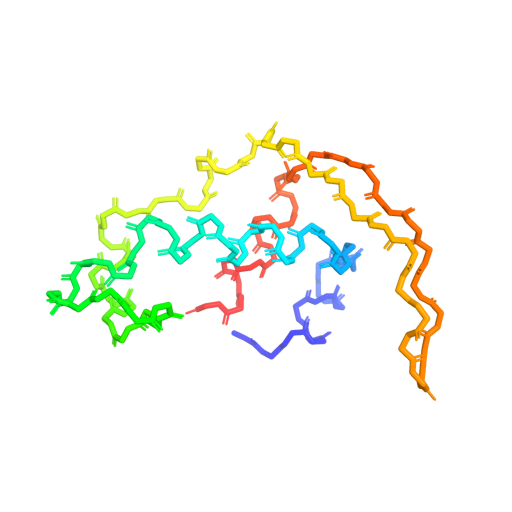GTT-EEEE--EEETTEEEPPEEEE--HHHHHHHHHH-